Protein AF-A0A922P2Q8-F1 (afdb_monomer)

Foldseek 3Di:
DDDDDDDDDDDDPDDDDPVLVVQLVVLLVVLVVVLVVQLVVLCVVQPPDHDPVSVVVNLVSLLSSQQSNLCSVCVVPDDPRSVVSSVVSSVVSSPPDPPD

Organism: NCBI:txid1509405

Sequence (100 aa):
MKRTVICAFVVLSGASIGYADDQQTACLSSALDTHLAATTKLFDAAGPLMSPDAQMTRRRLDEKYCLAVTECGLTDQTGDARAMMASALFSSCLKKKDTE

Solvent-accessible surface area (backbone atoms only — not comparable to full-atom values): 6075 Å² total; per-residue (Å²): 133,90,81,90,82,83,81,82,80,89,81,77,93,82,86,88,85,63,65,68,64,54,51,36,51,52,43,43,52,54,36,51,53,52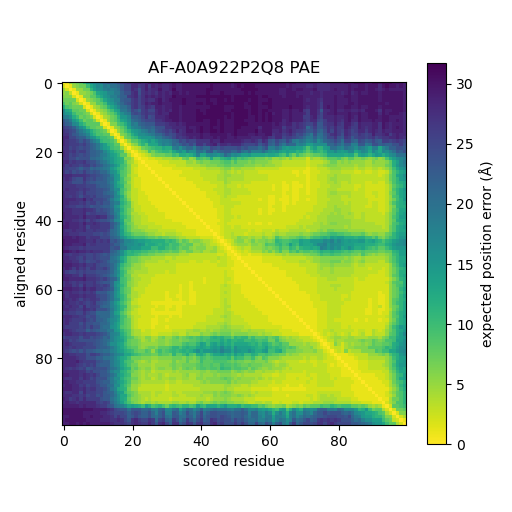,40,50,56,52,49,51,53,46,41,74,72,44,44,97,67,60,48,73,68,50,49,52,51,50,52,54,46,54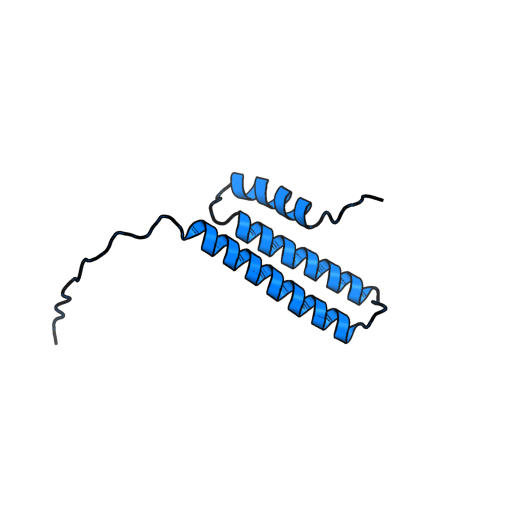,51,53,33,24,50,46,46,29,52,38,76,36,73,92,47,61,69,70,64,31,60,60,48,40,56,52,45,30,51,57,59,68,56,68,73,91,76,127

Secondary structure (DSSP, 8-state):
----------------SSHHHHHHHHHHHHHHHHHHHHHHHHHHHH-SS--HHHHHHHHHHHHHHHHHHHHHHTTT--HHHHHHHHHHHHHHHH------

pLDDT: mean 78.85, std 19.08, range [35.88, 97.0]

Radius of gyration: 21.37 Å; Cα contacts (8 Å, |Δi|>4): 41; chains: 1; bounding box: 48×63×47 Å

Mean predicted aligned error: 11.91 Å

Structure (mmCIF, N/CA/C/O backbone):
data_AF-A0A922P2Q8-F1
#
_entry.id   AF-A0A922P2Q8-F1
#
loop_
_atom_site.group_PDB
_atom_site.id
_atom_site.type_symbol
_atom_site.label_atom_id
_atom_site.label_alt_id
_atom_site.label_comp_id
_atom_site.label_asym_id
_atom_site.label_entity_id
_atom_site.label_seq_id
_atom_site.pdbx_PDB_ins_code
_atom_site.Cartn_x
_atom_site.Cartn_y
_atom_site.Cartn_z
_atom_site.occupancy
_atom_site.B_iso_or_equiv
_atom_site.auth_seq_id
_atom_site.auth_comp_id
_atom_site.auth_asym_id
_atom_site.auth_atom_id
_atom_site.pdbx_PDB_model_num
ATOM 1 N N . MET A 1 1 ? 29.962 -44.866 -11.475 1.00 41.25 1 MET A N 1
ATOM 2 C CA . MET A 1 1 ? 30.432 -43.466 -11.613 1.00 41.25 1 MET A CA 1
ATOM 3 C C . MET A 1 1 ? 30.424 -43.084 -13.089 1.00 41.25 1 MET A C 1
ATOM 5 O O . MET A 1 1 ? 30.982 -43.855 -13.855 1.00 41.25 1 MET A O 1
ATOM 9 N N . LYS A 1 2 ? 29.890 -41.890 -13.426 1.00 37.19 2 LYS A N 1
ATOM 10 C CA . LYS A 1 2 ? 29.888 -41.208 -14.752 1.00 37.19 2 LYS A CA 1
ATOM 11 C C . LYS A 1 2 ? 28.961 -41.850 -15.811 1.00 37.19 2 LYS A C 1
ATOM 13 O O . LYS A 1 2 ? 28.965 -43.058 -15.936 1.00 37.19 2 LYS A O 1
ATOM 18 N N . ARG A 1 3 ? 28.169 -41.142 -16.624 1.00 45.03 3 ARG A N 1
ATOM 19 C CA . ARG A 1 3 ? 27.898 -39.708 -16.831 1.00 45.03 3 ARG A CA 1
ATOM 20 C C . ARG A 1 3 ? 26.549 -39.576 -17.557 1.00 45.03 3 ARG A C 1
ATOM 22 O O . ARG A 1 3 ? 26.196 -40.403 -18.385 1.00 45.03 3 ARG A O 1
ATOM 29 N N . THR A 1 4 ? 25.865 -38.502 -17.207 1.00 46.44 4 THR A N 1
ATOM 30 C CA . THR A 1 4 ? 24.680 -37.871 -17.787 1.00 46.44 4 THR A CA 1
ATOM 31 C C . THR A 1 4 ? 24.682 -37.821 -19.320 1.00 46.44 4 THR A C 1
ATOM 33 O O . THR A 1 4 ? 25.690 -37.438 -19.911 1.00 46.44 4 THR A O 1
ATOM 36 N N . VAL A 1 5 ? 23.529 -38.076 -19.945 1.00 51.62 5 VAL A N 1
ATOM 37 C CA . VAL A 1 5 ? 23.193 -37.550 -21.278 1.00 51.62 5 VAL A CA 1
ATOM 38 C C . VAL A 1 5 ? 21.851 -36.834 -21.151 1.00 51.62 5 VAL A C 1
ATOM 40 O O . VAL A 1 5 ? 20.804 -37.455 -21.006 1.00 51.62 5 VAL A O 1
ATOM 43 N N . ILE A 1 6 ? 21.926 -35.505 -21.115 1.00 53.81 6 ILE A N 1
ATOM 44 C CA . ILE A 1 6 ? 20.789 -34.588 -21.153 1.00 53.81 6 ILE A CA 1
ATOM 45 C C . ILE A 1 6 ? 20.450 -34.415 -22.633 1.00 53.81 6 ILE A C 1
ATOM 47 O O . ILE A 1 6 ? 21.199 -33.765 -23.361 1.00 53.81 6 ILE A O 1
ATOM 51 N N . CYS A 1 7 ? 19.353 -35.013 -23.094 1.00 47.38 7 CYS A N 1
ATOM 52 C CA . CYS A 1 7 ? 18.798 -34.688 -24.404 1.00 47.38 7 CYS A CA 1
ATOM 53 C C . CYS A 1 7 ? 17.940 -33.433 -24.264 1.00 47.38 7 CYS A C 1
ATOM 55 O O . CYS A 1 7 ? 16.836 -33.460 -23.725 1.00 47.38 7 CYS A O 1
ATOM 57 N N . ALA A 1 8 ? 18.509 -32.329 -24.737 1.00 49.00 8 ALA A N 1
ATOM 58 C CA . ALA A 1 8 ? 17.835 -31.069 -24.964 1.00 49.00 8 ALA A CA 1
ATOM 59 C C . ALA A 1 8 ? 16.589 -31.272 -25.841 1.00 49.00 8 ALA A C 1
ATOM 61 O O . ALA A 1 8 ? 16.701 -31.671 -26.998 1.00 49.00 8 ALA A O 1
ATOM 62 N N . PHE A 1 9 ? 15.418 -30.942 -25.300 1.00 50.03 9 PHE A N 1
ATOM 63 C CA . PHE A 1 9 ? 14.265 -30.561 -26.105 1.00 50.03 9 PHE A CA 1
ATOM 64 C C . PHE A 1 9 ? 14.208 -29.036 -26.132 1.00 50.03 9 PHE A C 1
ATOM 66 O O . PHE A 1 9 ? 13.758 -28.386 -25.193 1.00 50.03 9 PHE A O 1
ATOM 73 N N . VAL A 1 10 ? 14.724 -28.476 -27.222 1.00 54.72 10 VAL A N 1
ATOM 74 C CA . VAL A 1 10 ? 14.396 -27.126 -27.674 1.00 54.72 10 VAL A CA 1
ATOM 75 C C . VAL A 1 10 ? 13.028 -27.218 -28.331 1.00 54.72 10 VAL A C 1
ATOM 77 O O . VAL A 1 10 ? 12.951 -27.738 -29.437 1.00 54.72 10 VAL A O 1
ATOM 80 N N . VAL A 1 11 ? 11.966 -26.721 -27.693 1.00 51.91 11 VAL A N 1
ATOM 81 C CA . VAL A 1 11 ? 10.767 -26.284 -28.423 1.00 51.91 11 VAL A CA 1
ATOM 82 C C . VAL A 1 11 ? 10.060 -25.150 -27.665 1.00 51.91 11 VAL A C 1
ATOM 84 O O . VAL A 1 11 ? 9.780 -25.268 -26.476 1.00 51.91 11 VAL A O 1
ATOM 87 N N . LEU A 1 12 ? 9.731 -24.101 -28.427 1.00 45.91 12 LEU A N 1
ATOM 88 C CA . LEU A 1 12 ? 8.821 -22.980 -28.155 1.00 45.91 12 LEU A CA 1
ATOM 89 C C . LEU A 1 12 ? 9.366 -21.760 -27.399 1.00 45.91 12 LEU A C 1
ATOM 91 O O . LEU A 1 12 ? 8.872 -21.347 -26.355 1.00 45.91 12 LEU A O 1
ATOM 95 N N . SER A 1 13 ? 10.268 -21.054 -28.079 1.00 54.47 13 SER A N 1
ATOM 96 C CA . SER A 1 13 ? 10.176 -19.595 -28.177 1.00 54.47 13 SER A CA 1
ATOM 97 C C . SER A 1 13 ? 8.818 -19.229 -28.800 1.00 54.47 13 SER A C 1
ATOM 99 O O . SER A 1 13 ? 8.596 -19.525 -29.973 1.00 54.47 13 SER A O 1
ATOM 101 N N . GLY A 1 14 ? 7.898 -18.628 -28.039 1.00 46.94 14 GLY A N 1
ATOM 102 C CA . GLY A 1 14 ? 6.617 -18.191 -28.607 1.00 46.94 14 GLY A CA 1
ATOM 103 C C . GLY A 1 14 ? 5.494 -17.874 -27.621 1.00 46.94 14 GLY A C 1
ATOM 104 O O . GLY A 1 14 ? 4.391 -18.355 -27.830 1.00 46.94 14 GLY A O 1
ATOM 105 N N . ALA A 1 15 ? 5.745 -17.085 -26.573 1.00 45.84 15 ALA A N 1
ATOM 106 C CA . ALA A 1 15 ? 4.692 -16.365 -25.843 1.00 45.84 15 ALA A CA 1
ATOM 107 C C . ALA A 1 15 ? 5.325 -15.272 -24.970 1.00 45.84 15 ALA A C 1
ATOM 109 O O . ALA A 1 15 ? 5.452 -15.411 -23.761 1.00 45.84 15 ALA A O 1
ATOM 110 N N . SER A 1 16 ? 5.787 -14.183 -25.573 1.00 46.66 16 SER A N 1
ATOM 111 C CA . SER A 1 16 ? 6.266 -13.019 -24.816 1.00 46.66 16 SER A CA 1
ATOM 112 C C . SER A 1 16 ? 5.638 -11.746 -25.364 1.00 46.66 16 SER A C 1
ATOM 114 O O . SER A 1 16 ? 6.342 -10.824 -25.752 1.00 46.66 16 SER A O 1
ATOM 116 N N . ILE A 1 17 ? 4.305 -11.733 -25.461 1.00 50.59 17 ILE A N 1
ATOM 117 C CA . ILE A 1 17 ? 3.497 -10.538 -25.734 1.00 50.59 17 ILE A CA 1
ATOM 118 C C . ILE A 1 17 ? 2.174 -10.720 -24.964 1.00 50.59 17 ILE A C 1
ATOM 120 O O . ILE A 1 17 ? 1.214 -11.258 -25.502 1.00 50.59 17 ILE A O 1
ATOM 124 N N . GLY A 1 18 ? 2.165 -10.400 -23.665 1.00 44.53 18 GLY A N 1
ATOM 125 C CA . GLY A 1 18 ? 0.968 -10.496 -22.805 1.00 44.53 18 GLY A CA 1
ATOM 126 C C . GLY A 1 18 ? 1.250 -10.522 -21.295 1.00 44.53 18 GLY A C 1
ATOM 127 O O . GLY A 1 18 ? 0.480 -9.985 -20.516 1.00 44.53 18 GLY A O 1
ATOM 128 N N . TYR A 1 19 ? 2.407 -11.046 -20.876 1.00 51.16 19 TYR A N 1
ATOM 129 C CA . TYR A 1 19 ? 2.705 -11.301 -19.456 1.00 51.16 19 TYR A CA 1
ATOM 130 C C . TYR A 1 19 ? 2.889 -10.061 -18.563 1.00 51.16 19 TYR A C 1
ATOM 132 O O . TYR A 1 19 ? 2.704 -10.171 -17.354 1.00 51.16 19 TYR A O 1
ATOM 140 N N . ALA A 1 20 ? 3.264 -8.903 -19.115 1.00 55.97 20 ALA A N 1
ATOM 141 C CA . ALA A 1 20 ? 3.526 -7.707 -18.306 1.00 55.97 20 ALA A CA 1
ATOM 142 C C . ALA A 1 20 ? 2.234 -7.108 -17.718 1.00 55.97 20 ALA A C 1
ATOM 144 O O . ALA A 1 20 ? 2.195 -6.756 -16.539 1.00 55.97 20 ALA A O 1
ATOM 145 N N . ASP A 1 21 ? 1.162 -7.070 -18.515 1.00 62.28 21 ASP A N 1
ATOM 146 C CA . ASP A 1 21 ? -0.140 -6.529 -18.103 1.00 62.28 21 ASP A CA 1
ATOM 147 C C . ASP A 1 21 ? -0.837 -7.458 -17.094 1.00 62.28 21 ASP A C 1
ATOM 149 O O . ASP A 1 21 ? -1.348 -7.012 -16.064 1.00 62.28 21 ASP A O 1
ATOM 153 N N . ASP A 1 22 ? -0.741 -8.774 -17.317 1.00 73.88 22 ASP A N 1
ATOM 154 C CA . ASP A 1 22 ? -1.264 -9.792 -16.401 1.00 73.88 22 ASP A CA 1
ATOM 155 C C . ASP A 1 22 ? -0.529 -9.787 -15.051 1.00 73.88 22 ASP A C 1
ATOM 157 O O . ASP A 1 22 ? -1.156 -9.900 -13.994 1.00 73.88 22 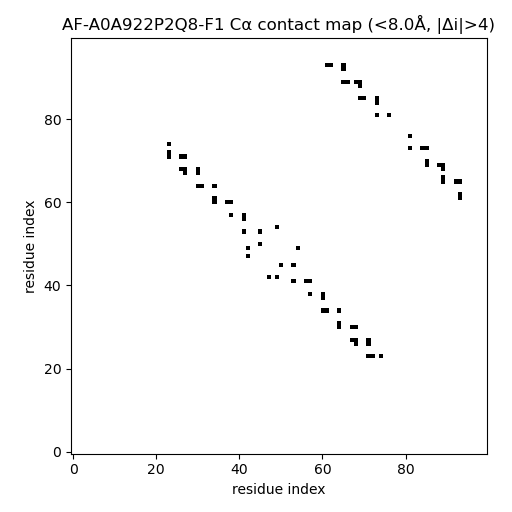ASP A O 1
ATOM 161 N N . GLN A 1 23 ? 0.799 -9.620 -15.053 1.00 79.25 23 GLN A N 1
ATOM 162 C CA . GLN A 1 23 ? 1.595 -9.579 -13.825 1.00 79.25 23 GLN A CA 1
ATOM 163 C C . GLN A 1 23 ? 1.330 -8.306 -13.015 1.00 79.25 23 GLN A C 1
ATOM 165 O O . GLN A 1 23 ? 1.193 -8.373 -11.790 1.00 79.25 23 GLN A O 1
ATOM 170 N N . GLN A 1 24 ? 1.226 -7.153 -13.680 1.00 83.62 24 GLN A N 1
ATOM 171 C CA . GLN A 1 24 ? 0.880 -5.898 -13.020 1.00 83.62 24 GLN A CA 1
ATOM 172 C C . GLN A 1 24 ? -0.537 -5.958 -12.434 1.00 83.62 24 GLN A C 1
ATOM 174 O O . GLN A 1 24 ? -0.742 -5.581 -11.278 1.00 83.62 24 GLN A O 1
ATOM 179 N N . THR A 1 25 ? -1.497 -6.502 -13.187 1.00 86.19 25 THR A N 1
ATOM 180 C CA . THR A 1 25 ? -2.880 -6.694 -12.730 1.00 86.19 25 THR A CA 1
ATOM 181 C C . THR A 1 25 ? -2.949 -7.635 -11.528 1.00 86.19 25 THR A C 1
ATOM 183 O O . THR A 1 25 ? -3.585 -7.298 -10.529 1.00 86.19 25 THR A O 1
A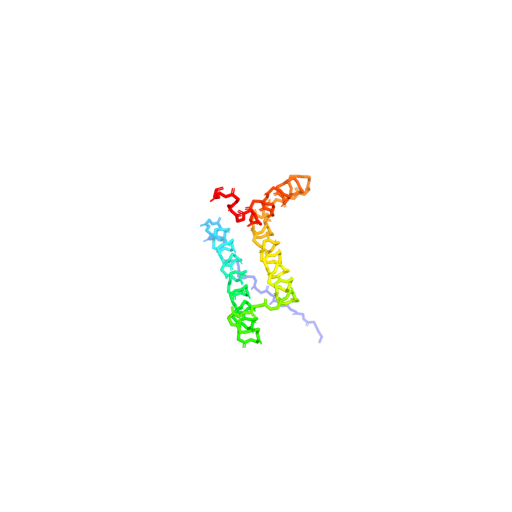TOM 186 N N . ALA A 1 26 ? -2.240 -8.767 -11.564 1.00 90.44 26 ALA A N 1
ATOM 187 C CA . ALA A 1 26 ? -2.173 -9.708 -10.445 1.00 90.44 26 ALA A CA 1
ATOM 188 C C . ALA A 1 26 ? -1.503 -9.106 -9.195 1.00 90.44 26 ALA A C 1
ATOM 190 O O . ALA A 1 26 ? -1.916 -9.371 -8.064 1.00 90.44 26 ALA A O 1
ATOM 191 N N . CYS A 1 27 ? -0.481 -8.266 -9.380 1.00 92.25 27 CYS A N 1
ATOM 192 C CA . CYS A 1 27 ? 0.162 -7.543 -8.285 1.00 92.25 27 CYS A CA 1
ATOM 193 C C . CYS A 1 27 ? -0.823 -6.571 -7.614 1.00 92.25 27 CYS A C 1
ATOM 195 O O . CYS A 1 27 ? -0.975 -6.579 -6.389 1.00 92.25 27 CYS A O 1
ATOM 197 N N . LEU A 1 28 ? -1.547 -5.781 -8.416 1.00 91.06 28 LEU A N 1
ATOM 198 C CA . LEU A 1 28 ? -2.546 -4.831 -7.925 1.00 91.06 28 LEU A CA 1
ATOM 199 C C . LEU A 1 28 ? -3.713 -5.531 -7.219 1.00 91.06 28 LEU A C 1
ATOM 201 O O . LEU A 1 28 ? -4.117 -5.091 -6.141 1.00 91.06 28 LEU A O 1
ATOM 205 N N . SER A 1 29 ? -4.227 -6.632 -7.777 1.00 93.62 29 SER A N 1
ATOM 206 C CA . SER A 1 29 ? -5.310 -7.394 -7.148 1.00 93.62 29 SER A CA 1
ATOM 207 C C . SER A 1 29 ? -4.871 -7.978 -5.806 1.00 93.62 29 SER A C 1
ATOM 209 O O . SER A 1 29 ? -5.571 -7.822 -4.810 1.00 93.62 29 SER A O 1
ATOM 211 N N . SER A 1 30 ? -3.664 -8.549 -5.733 1.00 95.31 30 SER A N 1
ATOM 212 C CA . SER A 1 30 ? -3.106 -9.071 -4.482 1.00 95.31 30 SER A CA 1
ATOM 213 C C . SER A 1 30 ? -2.923 -7.979 -3.420 1.00 95.31 30 SER A C 1
ATOM 215 O O . SER A 1 30 ? -3.164 -8.219 -2.230 1.00 95.31 30 SER A O 1
ATOM 217 N N . ALA A 1 31 ? -2.485 -6.781 -3.822 1.00 94.25 31 ALA A N 1
ATOM 218 C CA . ALA A 1 31 ? -2.347 -5.642 -2.917 1.00 94.25 31 ALA A CA 1
ATOM 219 C C . ALA A 1 31 ? -3.711 -5.206 -2.358 1.00 94.25 31 ALA A C 1
ATOM 221 O O . ALA A 1 31 ? -3.840 -4.969 -1.152 1.00 94.25 31 ALA A O 1
ATOM 222 N N . LEU A 1 32 ? -4.734 -5.153 -3.216 1.00 94.69 32 LEU A N 1
ATOM 223 C CA . LEU A 1 32 ? -6.099 -4.806 -2.831 1.00 94.69 32 LEU A CA 1
ATOM 224 C C . LEU A 1 32 ? -6.706 -5.845 -1.883 1.00 94.69 32 LEU A C 1
ATOM 226 O O . LEU A 1 32 ? -7.213 -5.470 -0.827 1.00 94.69 32 LEU A O 1
ATOM 230 N N . ASP A 1 33 ? -6.600 -7.134 -2.202 1.00 96.56 33 ASP A N 1
ATOM 231 C CA . ASP A 1 33 ? -7.130 -8.218 -1.366 1.00 96.56 33 ASP A CA 1
ATOM 232 C C . ASP A 1 33 ? -6.500 -8.208 0.030 1.00 96.56 33 ASP A C 1
ATOM 234 O O . ASP A 1 33 ? -7.192 -8.315 1.047 1.00 96.56 33 ASP A O 1
ATOM 238 N N . THR A 1 34 ? -5.182 -7.997 0.098 1.00 95.81 34 THR A N 1
ATOM 239 C CA . THR A 1 34 ? -4.455 -7.881 1.369 1.00 95.81 34 THR A CA 1
ATOM 240 C C . THR A 1 34 ? -4.943 -6.682 2.183 1.00 95.81 34 THR A C 1
ATOM 242 O O . THR A 1 34 ? -5.163 -6.794 3.394 1.00 95.81 34 THR A O 1
ATOM 245 N N . HIS A 1 35 ? -5.138 -5.534 1.529 1.00 95.56 35 HIS A N 1
ATOM 246 C CA . HIS A 1 35 ? -5.630 -4.323 2.176 1.00 95.56 35 HIS A CA 1
ATOM 247 C C . HIS A 1 35 ? -7.064 -4.484 2.692 1.00 95.56 35 HIS A C 1
ATOM 249 O O . HIS A 1 35 ? -7.344 -4.122 3.838 1.00 95.56 35 HIS A O 1
ATOM 255 N N . LEU A 1 36 ? -7.958 -5.069 1.890 1.00 95.62 36 LEU A N 1
ATOM 256 C CA . LEU A 1 36 ? -9.336 -5.356 2.284 1.00 95.62 36 LEU A CA 1
ATOM 257 C C . LEU A 1 36 ? -9.373 -6.322 3.466 1.00 95.62 36 LEU A C 1
ATOM 259 O O . LEU A 1 36 ? -10.000 -6.016 4.475 1.00 95.62 36 LEU A O 1
ATOM 263 N N . ALA A 1 37 ? -8.634 -7.432 3.405 1.00 97.00 37 ALA A N 1
ATOM 264 C CA . ALA A 1 37 ? -8.590 -8.406 4.490 1.00 97.00 37 ALA A CA 1
ATOM 265 C C . ALA A 1 37 ? -8.097 -7.790 5.812 1.00 97.00 37 ALA A C 1
ATOM 267 O O . ALA A 1 37 ? -8.650 -8.069 6.878 1.00 97.00 37 ALA A O 1
ATOM 268 N N . ALA A 1 38 ? -7.069 -6.938 5.764 1.00 94.19 38 ALA A N 1
ATOM 269 C CA . ALA A 1 38 ? -6.555 -6.250 6.948 1.00 94.19 38 ALA A CA 1
ATOM 270 C C . ALA A 1 38 ? -7.529 -5.184 7.476 1.00 94.19 38 ALA A C 1
ATOM 272 O O . ALA A 1 38 ? -7.692 -5.037 8.687 1.00 94.19 38 ALA A O 1
ATOM 273 N N . THR A 1 39 ? -8.195 -4.466 6.573 1.00 92.69 39 THR A N 1
ATOM 274 C CA . THR A 1 39 ? -9.165 -3.424 6.917 1.00 92.69 39 THR A CA 1
ATOM 275 C C . THR A 1 39 ? -10.423 -4.018 7.542 1.00 92.69 39 THR A C 1
ATOM 277 O O . THR A 1 39 ? -10.871 -3.517 8.570 1.00 92.69 39 THR A O 1
ATOM 280 N N . THR A 1 40 ? -10.952 -5.118 7.000 1.00 93.56 40 THR A N 1
ATOM 281 C CA . THR A 1 40 ? -12.089 -5.842 7.588 1.00 93.56 40 THR A CA 1
ATOM 282 C C . THR A 1 40 ? -11.757 -6.328 8.994 1.00 93.56 40 THR A C 1
ATOM 284 O O . THR A 1 40 ? -12.492 -6.025 9.924 1.00 93.56 40 THR A O 1
ATOM 287 N N . LYS A 1 41 ? -10.587 -6.953 9.194 1.00 94.19 41 LYS A N 1
ATOM 288 C CA . LYS A 1 41 ? -10.130 -7.361 10.536 1.00 94.19 41 LYS A CA 1
ATOM 289 C C . LYS A 1 41 ? -10.037 -6.189 11.512 1.00 94.19 41 LYS A C 1
ATOM 291 O O . LYS A 1 41 ? -10.367 -6.337 12.685 1.00 94.19 41 LYS A O 1
ATOM 296 N N . LEU A 1 42 ? -9.566 -5.033 11.043 1.00 92.44 42 LEU A N 1
ATOM 297 C CA . LEU A 1 42 ? -9.497 -3.831 11.865 1.00 92.44 42 LEU A CA 1
ATOM 298 C C . LEU A 1 42 ? -10.898 -3.336 12.248 1.00 92.44 42 LEU A C 1
ATOM 300 O O . LEU A 1 42 ? -11.097 -2.953 13.396 1.00 92.44 42 LEU A O 1
ATOM 304 N N . PHE A 1 43 ? -11.859 -3.353 11.325 1.00 91.25 43 PHE A N 1
ATOM 305 C CA . PHE A 1 43 ? -13.245 -2.978 11.612 1.00 91.25 43 PHE A CA 1
ATOM 306 C C . PHE A 1 43 ? -13.942 -3.959 12.553 1.00 91.25 43 PHE A C 1
ATOM 308 O O . PHE A 1 43 ? -14.626 -3.516 13.472 1.00 91.25 43 PHE A O 1
ATOM 315 N N . ASP A 1 44 ? -13.717 -5.260 12.383 1.00 92.25 44 ASP A N 1
ATOM 316 C CA . ASP A 1 44 ? -14.262 -6.292 13.269 1.00 92.25 44 ASP A CA 1
ATOM 317 C C . ASP A 1 44 ? -13.737 -6.128 14.704 1.00 92.25 44 ASP A C 1
ATOM 319 O O . ASP A 1 44 ? -14.473 -6.326 15.668 1.00 92.25 44 ASP A O 1
ATOM 323 N N . ALA A 1 45 ? -12.469 -5.727 14.856 1.00 90.12 45 ALA A N 1
ATOM 324 C CA . ALA A 1 45 ? -11.839 -5.521 16.158 1.00 90.12 45 ALA A CA 1
ATOM 325 C C . ALA A 1 45 ? -12.159 -4.157 16.796 1.00 90.12 45 ALA A C 1
ATOM 327 O O . ALA A 1 45 ? -12.332 -4.071 18.010 1.00 90.12 45 ALA A O 1
ATOM 328 N N . ALA A 1 46 ? -12.194 -3.082 16.004 1.00 88.12 46 ALA A N 1
ATOM 329 C CA . ALA A 1 46 ? -12.376 -1.715 16.499 1.00 88.12 46 ALA A CA 1
ATOM 330 C C . ALA A 1 46 ? -13.853 -1.298 16.604 1.00 88.12 46 ALA A C 1
ATOM 332 O O . ALA A 1 46 ? -14.168 -0.345 17.315 1.00 88.12 46 ALA A O 1
ATO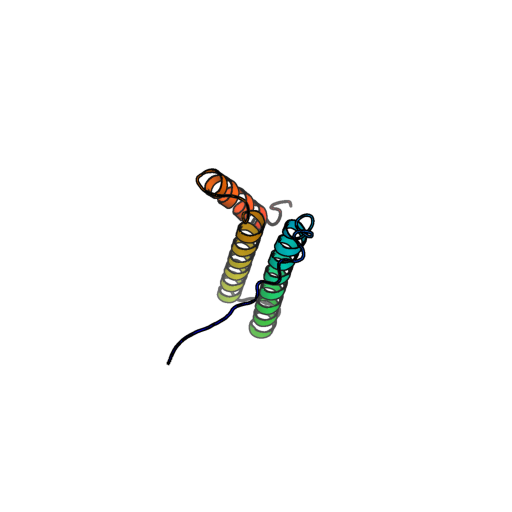M 333 N N . GLY A 1 47 ? -14.754 -1.991 15.904 1.00 79.81 47 GLY A N 1
ATOM 334 C CA . GLY A 1 47 ? -16.160 -1.625 15.799 1.00 79.81 47 GLY A CA 1
ATOM 335 C C . GLY A 1 47 ? -16.409 -0.382 14.926 1.00 79.81 47 GLY A C 1
ATOM 336 O O . GLY A 1 47 ? -15.493 0.165 14.306 1.00 79.81 47 GLY A O 1
ATOM 337 N N . PRO A 1 48 ? -17.670 0.088 14.859 1.00 75.31 48 PRO A N 1
ATOM 338 C CA . PRO A 1 48 ? -18.061 1.222 14.015 1.00 75.31 48 PRO A CA 1
ATOM 339 C C . PRO A 1 48 ? -17.492 2.570 14.486 1.00 75.31 48 PRO A C 1
ATOM 341 O O . PRO A 1 48 ? -17.377 3.496 13.685 1.00 75.31 48 PRO A O 1
ATOM 344 N N . LEU A 1 49 ? -17.111 2.689 15.762 1.00 82.38 49 LEU A N 1
ATOM 345 C CA . LEU A 1 49 ? -16.456 3.873 16.320 1.00 82.38 49 LEU A CA 1
ATOM 346 C C . LEU A 1 49 ? -14.975 3.573 16.565 1.00 82.38 49 LEU A C 1
ATOM 348 O O . LEU A 1 49 ? -14.593 3.048 17.607 1.00 82.38 49 LEU A O 1
ATOM 352 N N . MET A 1 50 ? -14.134 3.921 15.590 1.00 85.44 50 MET A N 1
ATOM 353 C CA . MET A 1 50 ? -12.692 3.695 15.675 1.00 85.44 50 MET A CA 1
ATOM 354 C C . MET A 1 50 ? -12.031 4.626 16.698 1.00 85.44 50 MET A C 1
ATOM 356 O O . MET A 1 50 ? -12.052 5.852 16.552 1.00 85.44 50 MET A O 1
ATOM 360 N N . SER A 1 51 ? -11.360 4.034 17.689 1.00 91.44 51 SER A N 1
ATOM 361 C CA . SER A 1 51 ? -10.461 4.759 18.592 1.00 91.44 51 SER A CA 1
ATOM 362 C C . SER A 1 51 ? -9.328 5.461 17.818 1.00 91.44 51 SER A C 1
ATOM 364 O O . SER A 1 51 ? -9.028 5.079 16.681 1.00 91.44 51 SER A O 1
ATOM 366 N N . PRO A 1 52 ? -8.650 6.462 18.410 1.00 91.69 52 PRO A N 1
ATOM 367 C CA . PRO A 1 52 ? -7.493 7.103 17.779 1.00 91.69 52 PRO A CA 1
ATOM 368 C C . PRO A 1 52 ? -6.413 6.104 17.331 1.00 91.69 52 PRO A C 1
ATOM 370 O O . PRO A 1 52 ? -5.892 6.212 16.221 1.00 91.69 52 PRO A O 1
ATOM 373 N N . ASP A 1 53 ? -6.141 5.072 18.133 1.00 91.88 53 ASP A N 1
ATOM 374 C CA . ASP A 1 53 ? -5.170 4.025 17.789 1.00 91.88 53 ASP A CA 1
ATOM 375 C C . ASP A 1 53 ? -5.629 3.169 16.600 1.00 91.88 53 ASP A C 1
ATOM 377 O O . ASP A 1 53 ? -4.831 2.817 15.722 1.00 91.88 53 ASP A O 1
ATOM 381 N N . ALA A 1 54 ? -6.928 2.869 16.517 1.00 91.56 54 ALA A N 1
ATOM 382 C CA . ALA A 1 54 ? -7.504 2.175 15.370 1.00 91.56 54 ALA A CA 1
ATOM 383 C C . ALA A 1 54 ? -7.437 3.039 14.100 1.00 91.56 54 ALA A C 1
ATOM 385 O O . ALA A 1 54 ? -7.124 2.525 13.028 1.00 91.56 54 ALA A O 1
ATOM 386 N N . GLN A 1 55 ? -7.636 4.355 14.209 1.00 91.12 55 GLN A N 1
ATOM 387 C CA . GLN A 1 55 ? -7.471 5.285 13.085 1.00 91.12 55 GLN A CA 1
ATOM 388 C C . GLN A 1 55 ? -6.013 5.376 12.618 1.00 91.12 55 GLN A C 1
ATOM 390 O O . GLN A 1 55 ? -5.747 5.375 11.416 1.00 91.12 55 GLN A O 1
ATOM 395 N N . MET A 1 56 ? -5.050 5.385 13.542 1.00 93.81 56 MET A N 1
ATOM 396 C CA . MET A 1 56 ? -3.628 5.313 13.194 1.00 93.81 56 MET A CA 1
ATOM 397 C C . MET A 1 56 ? -3.280 3.985 12.519 1.00 93.81 56 MET A C 1
ATOM 399 O O . MET A 1 56 ? -2.526 3.956 11.546 1.00 93.81 56 MET A O 1
ATOM 403 N N . THR A 1 57 ? -3.868 2.884 12.986 1.00 94.06 57 THR A N 1
ATOM 404 C CA . THR A 1 57 ? -3.709 1.569 12.356 1.00 94.06 57 THR A CA 1
ATOM 405 C C . THR A 1 57 ? -4.298 1.559 10.946 1.00 94.06 57 THR A C 1
ATOM 407 O O . THR A 1 57 ? -3.635 1.096 10.021 1.00 94.06 57 THR A O 1
ATOM 410 N N . ARG A 1 58 ? -5.484 2.150 10.751 1.00 92.44 58 ARG A N 1
ATOM 411 C CA . ARG A 1 58 ? -6.109 2.351 9.436 1.00 92.44 58 ARG A CA 1
ATOM 412 C C . ARG A 1 58 ? -5.189 3.138 8.500 1.00 92.44 58 ARG A C 1
ATOM 414 O O . ARG A 1 58 ? -4.934 2.678 7.396 1.00 92.44 58 ARG A O 1
ATOM 421 N N . ARG A 1 59 ? -4.633 4.270 8.949 1.00 93.06 59 ARG A N 1
ATOM 422 C CA . ARG A 1 59 ? -3.693 5.072 8.142 1.00 93.06 59 ARG A CA 1
ATOM 423 C C . ARG A 1 59 ? -2.466 4.273 7.711 1.00 93.06 59 ARG A C 1
ATOM 425 O O . ARG A 1 59 ? -2.105 4.300 6.543 1.00 93.06 59 ARG A O 1
ATOM 432 N N . ARG A 1 60 ? -1.873 3.495 8.620 1.00 94.94 60 ARG A N 1
ATOM 433 C CA . ARG A 1 60 ? -0.737 2.618 8.291 1.00 94.94 60 ARG A CA 1
ATOM 434 C C . ARG A 1 60 ? -1.106 1.519 7.290 1.00 94.94 60 ARG A C 1
ATOM 436 O O . ARG A 1 60 ? -0.250 1.089 6.522 1.00 94.94 60 ARG A O 1
ATOM 443 N N . LEU A 1 61 ? -2.348 1.030 7.306 1.00 94.88 61 LEU A N 1
ATOM 444 C CA . LEU A 1 61 ? -2.835 0.082 6.298 1.00 94.88 61 LEU A CA 1
ATOM 445 C C . LEU A 1 61 ? -2.994 0.744 4.925 1.00 94.88 61 LEU A C 1
ATOM 447 O O . LEU A 1 61 ? -2.607 0.129 3.932 1.00 94.88 61 LEU A O 1
ATOM 451 N N . ASP A 1 62 ? -3.511 1.974 4.873 1.00 93.88 62 ASP A N 1
ATOM 452 C CA . ASP A 1 62 ? -3.606 2.770 3.640 1.00 93.88 62 ASP A CA 1
ATOM 453 C C . ASP A 1 62 ? -2.193 3.049 3.071 1.00 93.88 62 ASP A C 1
ATOM 455 O O . ASP A 1 62 ? -1.943 2.821 1.889 1.00 9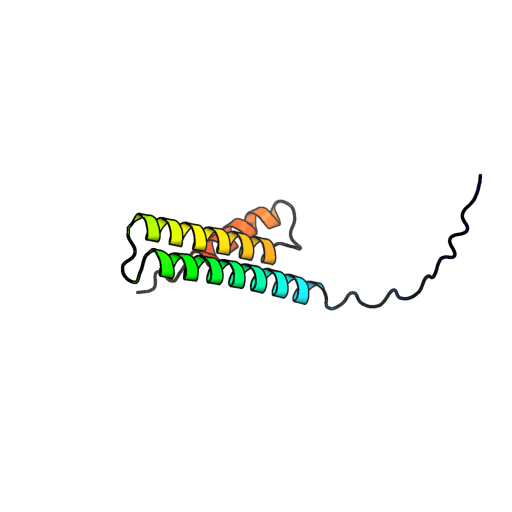3.88 62 ASP A O 1
ATOM 459 N N . GLU A 1 63 ? -1.227 3.436 3.914 1.00 95.06 63 GLU A N 1
ATOM 460 C CA . GLU A 1 63 ? 0.180 3.635 3.520 1.00 95.06 63 GLU A CA 1
ATOM 461 C C 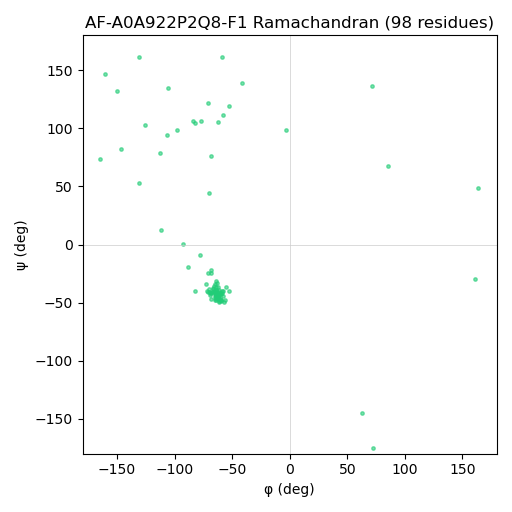. GLU A 1 63 ? 0.813 2.360 2.948 1.00 95.06 63 GLU A C 1
ATOM 463 O O . GLU A 1 63 ? 1.416 2.391 1.876 1.00 95.06 63 GLU A O 1
ATOM 468 N N . LYS A 1 64 ? 0.652 1.216 3.625 1.00 95.75 64 LYS A N 1
ATOM 469 C CA . LYS A 1 64 ? 1.175 -0.072 3.140 1.00 95.75 64 LYS A CA 1
ATOM 470 C C . LYS A 1 64 ? 0.577 -0.473 1.796 1.00 95.75 64 LYS A C 1
ATOM 472 O O . LYS A 1 64 ? 1.300 -0.961 0.932 1.00 95.75 64 LYS A O 1
ATOM 477 N N . TYR A 1 65 ? -0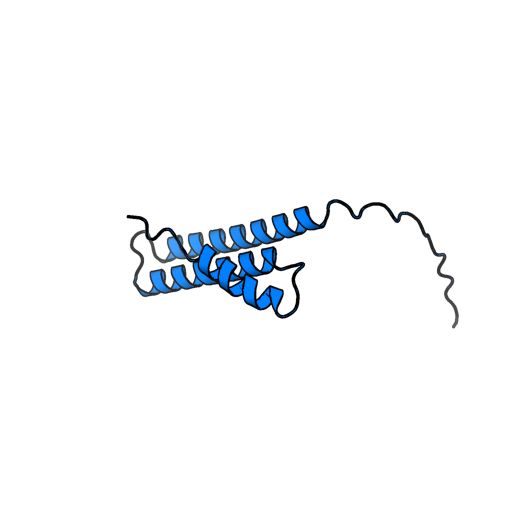.725 -0.265 1.622 1.00 95.31 65 TYR A N 1
ATOM 478 C CA . TYR A 1 65 ? -1.392 -0.512 0.349 1.00 95.31 65 TYR A CA 1
ATOM 479 C C . TYR A 1 65 ? -0.821 0.376 -0.760 1.00 95.31 65 TYR A C 1
ATOM 481 O O . TYR A 1 65 ? -0.450 -0.125 -1.818 1.00 95.31 65 TYR A O 1
ATOM 489 N N . CYS A 1 66 ? -0.663 1.675 -0.501 1.00 94.62 66 CYS A N 1
ATOM 490 C CA . CYS A 1 66 ? -0.107 2.598 -1.483 1.00 94.62 66 CYS A CA 1
ATOM 491 C C . CYS A 1 66 ? 1.351 2.303 -1.842 1.00 94.62 66 CYS A C 1
ATOM 493 O O . CYS A 1 66 ? 1.733 2.485 -3.000 1.00 94.62 66 CYS A O 1
ATOM 495 N N . LEU A 1 67 ? 2.157 1.815 -0.895 1.00 94.69 67 LEU A N 1
ATOM 496 C CA . LEU A 1 67 ? 3.499 1.309 -1.193 1.00 94.69 67 LEU A CA 1
ATOM 497 C C . LEU A 1 67 ? 3.434 0.119 -2.153 1.00 94.69 67 LEU A C 1
ATOM 499 O O . LEU A 1 67 ? 4.091 0.152 -3.188 1.00 94.69 67 LEU A O 1
ATOM 503 N N . ALA A 1 68 ? 2.591 -0.876 -1.867 1.00 93.88 68 ALA A N 1
ATOM 504 C CA . ALA A 1 68 ? 2.447 -2.053 -2.722 1.00 93.88 68 ALA A CA 1
ATOM 505 C C . ALA A 1 68 ? 1.981 -1.686 -4.142 1.00 93.88 68 ALA A C 1
ATOM 507 O O . ALA A 1 68 ? 2.579 -2.122 -5.119 1.00 93.88 68 ALA A O 1
ATOM 508 N N . VAL A 1 69 ? 0.972 -0.817 -4.275 1.00 91.69 69 VAL A N 1
ATOM 509 C CA . VAL A 1 69 ? 0.492 -0.321 -5.580 1.00 91.69 69 VAL A CA 1
ATOM 510 C C . VAL A 1 69 ? 1.594 0.413 -6.344 1.00 91.69 69 VAL A C 1
ATOM 512 O O . VAL A 1 69 ? 1.757 0.215 -7.549 1.00 91.69 69 VAL A O 1
ATOM 515 N N . THR A 1 70 ? 2.371 1.241 -5.645 1.00 92.62 70 THR A N 1
ATOM 516 C CA . THR A 1 70 ? 3.508 1.956 -6.234 1.00 92.62 70 THR A CA 1
ATOM 517 C C . THR A 1 70 ? 4.561 0.978 -6.743 1.00 92.62 70 THR A C 1
ATOM 519 O O . THR A 1 70 ? 5.054 1.133 -7.855 1.00 92.62 70 THR A O 1
ATOM 522 N N . GLU A 1 71 ? 4.884 -0.060 -5.973 1.00 91.81 71 GLU A N 1
ATOM 523 C CA . GLU A 1 71 ? 5.827 -1.095 -6.393 1.00 91.81 71 GLU A CA 1
ATOM 524 C C . GLU A 1 71 ? 5.320 -1.879 -7.607 1.00 91.81 71 GLU A C 1
ATOM 526 O O . GLU A 1 71 ? 6.091 -2.062 -8.549 1.00 91.81 71 GLU A O 1
ATOM 531 N N . CYS A 1 72 ? 4.031 -2.241 -7.639 1.00 90.69 72 CYS A N 1
ATOM 532 C CA . CYS A 1 72 ? 3.407 -2.901 -8.789 1.00 90.69 72 CYS A CA 1
ATOM 533 C C . CYS A 1 72 ? 3.512 -2.060 -10.073 1.00 90.69 72 CYS A C 1
ATOM 535 O O . CYS A 1 72 ? 3.779 -2.597 -11.147 1.00 90.69 72 CYS A O 1
ATOM 537 N N . GLY A 1 73 ? 3.328 -0.738 -9.974 1.00 87.25 73 GLY A N 1
ATOM 538 C CA . GLY A 1 73 ? 3.407 0.185 -11.115 1.00 87.25 73 GLY A CA 1
ATOM 539 C C . GLY A 1 73 ? 4.829 0.541 -11.561 1.00 87.25 73 GLY A C 1
ATOM 540 O O . GLY A 1 73 ? 5.005 1.174 -12.599 1.00 87.25 73 GLY A O 1
ATOM 541 N N . LEU A 1 74 ? 5.848 0.152 -10.791 1.00 89.25 74 LEU A N 1
ATOM 542 C CA . LEU A 1 74 ? 7.256 0.454 -11.066 1.00 89.25 74 LEU A CA 1
ATOM 543 C C . LEU A 1 74 ? 8.077 -0.780 -11.440 1.00 89.25 74 LEU A C 1
ATOM 545 O O . LEU A 1 74 ? 9.307 -0.708 -11.441 1.00 89.25 74 LEU A O 1
ATOM 549 N N . THR A 1 75 ? 7.423 -1.903 -11.733 1.00 82.69 75 THR A N 1
ATOM 550 C CA . THR A 1 75 ? 8.082 -3.185 -12.025 1.00 82.69 75 THR A CA 1
ATOM 551 C C . THR A 1 75 ? 9.092 -3.072 -13.176 1.00 82.69 75 THR A C 1
ATOM 553 O O . THR A 1 75 ? 10.185 -3.624 -13.079 1.00 82.69 75 THR A O 1
ATOM 556 N N . ASP A 1 76 ? 8.793 -2.252 -14.189 1.00 81.38 76 ASP A N 1
ATOM 557 C CA . ASP A 1 76 ? 9.656 -2.043 -15.364 1.00 81.38 76 ASP A CA 1
ATOM 558 C C . ASP A 1 76 ? 10.620 -0.849 -15.230 1.00 81.38 76 ASP A C 1
ATOM 560 O O . ASP A 1 76 ? 11.385 -0.543 -16.146 1.00 81.38 76 ASP A O 1
ATOM 564 N N . GLN A 1 77 ? 10.590 -0.143 -14.096 1.00 80.94 77 GLN A N 1
ATOM 565 C CA . GLN A 1 77 ? 11.356 1.083 -13.874 1.00 80.94 77 GLN A CA 1
ATOM 566 C C . GLN A 1 77 ? 12.542 0.832 -12.942 1.00 80.94 77 GLN A C 1
ATOM 568 O O . GLN A 1 77 ? 12.412 0.234 -11.871 1.00 80.94 77 GLN A O 1
ATOM 573 N N . THR A 1 78 ? 13.711 1.357 -13.313 1.00 82.94 78 THR A N 1
ATOM 574 C CA . THR A 1 78 ? 14.953 1.231 -12.533 1.00 82.94 78 THR A CA 1
ATOM 575 C C . THR A 1 78 ? 15.639 2.588 -12.352 1.00 82.94 78 THR A C 1
ATOM 577 O O . THR A 1 78 ? 15.332 3.554 -13.053 1.00 82.94 78 THR A O 1
ATOM 580 N N . GLY A 1 79 ? 16.544 2.682 -11.372 1.00 84.81 79 GLY A N 1
ATOM 581 C CA . GLY A 1 79 ? 17.357 3.880 -11.134 1.00 84.81 79 GLY A CA 1
ATOM 582 C C . GLY A 1 79 ? 16.552 5.130 -10.761 1.00 84.81 79 GLY A C 1
ATOM 583 O O . GLY A 1 79 ? 15.526 5.053 -10.082 1.00 84.81 79 GLY A O 1
ATOM 584 N N . ASP A 1 80 ? 17.022 6.291 -11.213 1.00 84.44 80 ASP A N 1
ATOM 585 C CA . ASP A 1 80 ? 16.468 7.598 -10.833 1.00 84.44 80 ASP A CA 1
ATOM 586 C C . ASP A 1 80 ? 15.014 7.790 -11.288 1.00 84.44 80 ASP A C 1
ATOM 588 O O . ASP A 1 80 ? 14.207 8.388 -10.573 1.00 84.44 80 ASP A O 1
ATOM 592 N N . ALA A 1 81 ? 14.642 7.209 -12.434 1.00 81.50 81 ALA A N 1
ATOM 593 C CA . ALA A 1 81 ? 13.273 7.235 -12.943 1.00 81.50 81 ALA A CA 1
ATOM 594 C C . ALA A 1 81 ? 12.295 6.553 -11.970 1.00 81.50 81 ALA A C 1
ATOM 596 O O . ALA A 1 81 ? 11.216 7.083 -11.693 1.00 81.50 81 ALA A O 1
ATOM 597 N N . ARG A 1 82 ? 12.701 5.421 -11.375 1.00 87.56 82 ARG A N 1
ATOM 598 C CA . ARG A 1 82 ? 11.923 4.733 -10.336 1.00 87.56 82 ARG A CA 1
ATOM 599 C C . ARG A 1 82 ? 11.746 5.618 -9.106 1.00 87.56 82 ARG A C 1
ATOM 601 O O . ARG A 1 82 ? 10.634 5.721 -8.601 1.00 87.56 82 ARG A O 1
ATOM 608 N N . ALA A 1 83 ? 12.813 6.261 -8.630 1.00 85.00 83 ALA A N 1
ATOM 609 C CA . ALA A 1 83 ? 12.759 7.105 -7.435 1.00 85.00 83 ALA A CA 1
ATOM 610 C C . ALA A 1 83 ? 11.829 8.320 -7.619 1.00 85.00 83 ALA A C 1
ATOM 612 O O . ALA A 1 83 ? 11.025 8.631 -6.733 1.00 85.00 83 ALA A O 1
ATOM 613 N N . MET A 1 84 ? 11.889 8.966 -8.789 1.00 84.12 84 MET A N 1
ATOM 614 C CA . MET A 1 84 ? 11.014 10.091 -9.130 1.00 84.12 84 MET A CA 1
ATOM 615 C C . MET A 1 84 ? 9.543 9.668 -9.213 1.00 84.12 84 MET A C 1
ATOM 617 O O . MET A 1 84 ? 8.677 10.322 -8.629 1.00 84.12 84 MET A O 1
ATOM 621 N N . MET A 1 85 ? 9.251 8.554 -9.891 1.00 86.44 85 MET A N 1
ATOM 622 C CA . MET A 1 85 ? 7.876 8.074 -10.051 1.00 86.44 85 MET A CA 1
ATOM 623 C C . MET A 1 85 ? 7.297 7.480 -8.764 1.00 86.44 85 MET A C 1
ATOM 625 O O . MET A 1 85 ? 6.115 7.681 -8.494 1.00 86.44 85 MET A O 1
ATOM 629 N N . ALA A 1 86 ? 8.113 6.828 -7.928 1.00 89.69 86 ALA A N 1
ATOM 630 C CA . ALA A 1 86 ? 7.669 6.254 -6.657 1.00 89.69 86 ALA A CA 1
ATOM 631 C C . ALA A 1 86 ? 7.024 7.291 -5.745 1.00 89.69 86 ALA A C 1
ATOM 633 O O . ALA A 1 86 ? 5.924 7.078 -5.241 1.00 89.69 86 ALA A O 1
ATOM 634 N N . SER A 1 87 ? 7.670 8.445 -5.585 1.00 86.62 87 SER A N 1
ATOM 635 C CA . SER A 1 87 ? 7.162 9.499 -4.706 1.00 86.62 87 SER A CA 1
ATOM 636 C C . SER A 1 87 ? 5.835 10.075 -5.214 1.00 86.62 87 SER A C 1
ATOM 638 O O . SER A 1 87 ? 4.918 10.314 -4.425 1.00 86.62 87 SER A O 1
ATOM 640 N N . ALA A 1 88 ? 5.710 10.265 -6.532 1.00 86.81 88 ALA A N 1
ATOM 641 C CA . ALA A 1 88 ? 4.500 10.787 -7.160 1.00 86.81 88 ALA A CA 1
ATOM 642 C C . ALA A 1 88 ? 3.327 9.795 -7.072 1.00 86.81 88 ALA A C 1
ATOM 644 O O . ALA A 1 88 ? 2.234 10.182 -6.657 1.00 86.81 88 ALA A O 1
ATOM 645 N N . LEU A 1 89 ? 3.561 8.521 -7.402 1.00 88.38 89 LEU A N 1
ATOM 646 C CA . LEU A 1 89 ? 2.550 7.460 -7.348 1.00 88.38 89 LEU A CA 1
ATOM 647 C C . LEU A 1 89 ? 2.071 7.212 -5.916 1.00 88.38 89 LEU A C 1
ATOM 649 O O . LEU A 1 89 ? 0.865 7.193 -5.667 1.00 88.38 89 LEU A O 1
ATOM 653 N N . PHE A 1 90 ? 3.001 7.121 -4.964 1.00 91.25 90 PHE A N 1
ATOM 654 C CA . PHE A 1 90 ? 2.677 6.940 -3.554 1.00 91.25 90 PHE A CA 1
ATOM 655 C C . PHE A 1 90 ? 1.826 8.097 -3.017 1.00 91.25 90 PHE A C 1
ATOM 657 O O . PHE A 1 90 ? 0.762 7.881 -2.434 1.00 91.25 90 PHE A O 1
ATOM 664 N N . SER A 1 91 ? 2.249 9.339 -3.279 1.00 88.75 91 SER A N 1
ATOM 665 C CA . SER A 1 91 ? 1.522 10.535 -2.838 1.00 88.75 91 SER A CA 1
ATOM 666 C C . SER A 1 91 ? 0.143 10.641 -3.489 1.00 88.75 91 SER A C 1
ATOM 668 O O . SER A 1 91 ? -0.825 11.018 -2.831 1.00 88.75 91 SER A O 1
ATOM 670 N N . SER A 1 92 ? 0.033 10.300 -4.775 1.00 88.00 92 SER A N 1
ATOM 671 C CA . SER A 1 92 ? -1.247 10.291 -5.487 1.00 88.00 92 SER A CA 1
ATOM 672 C C . SER A 1 92 ? -2.199 9.227 -4.945 1.00 88.00 92 SER A C 1
ATOM 674 O O . SER A 1 92 ? -3.399 9.472 -4.897 1.00 88.00 92 SER A O 1
ATOM 676 N N . CYS A 1 93 ? -1.684 8.069 -4.532 1.00 90.0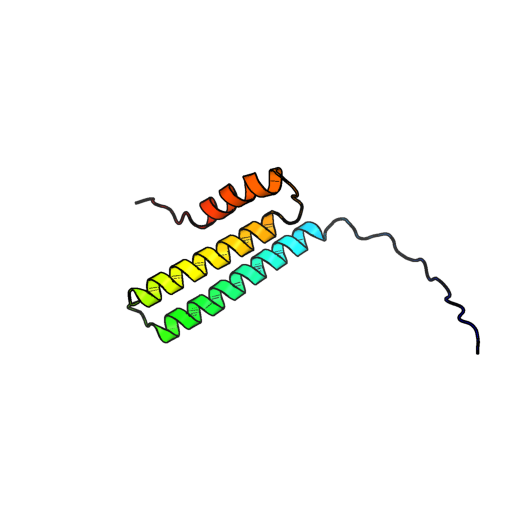6 93 CYS A N 1
ATOM 677 C CA . CYS A 1 93 ? -2.490 7.015 -3.924 1.00 90.06 93 CYS A CA 1
ATOM 678 C C . CYS A 1 93 ? -3.025 7.429 -2.544 1.00 90.06 93 CYS A C 1
ATOM 680 O O . CYS A 1 93 ? -4.196 7.204 -2.240 1.00 90.06 93 CYS A O 1
ATOM 682 N N . LEU A 1 94 ? -2.193 8.084 -1.726 1.00 88.31 94 LEU A N 1
ATOM 683 C CA . LEU A 1 94 ? -2.605 8.569 -0.406 1.00 88.31 94 LEU A CA 1
ATOM 684 C C . LEU A 1 94 ? -3.572 9.752 -0.458 1.00 88.31 94 LEU A C 1
ATOM 686 O O . LEU A 1 94 ? -4.331 9.951 0.493 1.00 88.31 94 LEU A O 1
ATOM 690 N N . LYS A 1 95 ? -3.571 10.529 -1.548 1.00 82.25 95 LYS A N 1
ATOM 691 C CA . LYS A 1 95 ? -4.540 11.607 -1.776 1.00 82.25 95 LYS A CA 1
ATOM 692 C C . LYS A 1 95 ? -5.942 11.033 -2.013 1.00 82.25 95 LYS A C 1
ATOM 694 O O . LYS A 1 95 ? -6.476 11.052 -3.120 1.00 82.25 95 LYS A O 1
ATOM 699 N N . LYS A 1 96 ? -6.601 10.596 -0.939 1.00 57.75 96 LYS A N 1
ATOM 700 C CA . LYS A 1 96 ? -8.062 10.650 -0.852 1.00 57.75 96 LYS A CA 1
ATOM 701 C C . LYS A 1 96 ? -8.435 12.124 -0.928 1.00 57.75 96 LYS A C 1
ATOM 703 O O . LYS A 1 96 ? -8.178 12.844 0.022 1.00 57.75 96 LYS A O 1
ATOM 708 N N . LYS A 1 97 ? -8.955 12.544 -2.086 1.00 42.75 97 LYS A N 1
ATOM 709 C CA . LYS A 1 97 ? -9.659 13.809 -2.338 1.00 42.75 97 LYS A CA 1
ATOM 710 C C . LYS A 1 97 ? -9.849 14.670 -1.075 1.00 42.75 97 LYS A C 1
ATOM 712 O O . LYS A 1 97 ? -10.839 14.506 -0.371 1.00 42.75 97 LYS A O 1
ATOM 717 N N . ASP A 1 98 ? -8.981 15.662 -0.890 1.00 41.94 98 ASP A N 1
ATOM 718 C CA . ASP A 1 98 ? -9.277 16.880 -0.119 1.00 41.94 98 ASP A CA 1
ATOM 719 C C . ASP A 1 98 ? -10.288 17.753 -0.904 1.00 41.94 98 ASP A C 1
ATOM 721 O O . ASP A 1 98 ? -10.077 18.942 -1.114 1.00 41.94 98 ASP A O 1
ATOM 725 N N . THR A 1 99 ? -11.333 17.141 -1.474 1.00 38.25 99 THR A N 1
ATOM 726 C CA . THR A 1 99 ? -12.409 17.843 -2.194 1.00 38.25 99 THR A CA 1
ATOM 727 C C . THR A 1 99 ? -13.691 17.694 -1.394 1.00 38.25 99 THR A C 1
ATOM 729 O O . THR A 1 99 ? -14.535 16.857 -1.707 1.00 38.25 99 THR A O 1
ATOM 732 N N . GLU A 1 100 ? -13.785 18.516 -0.356 1.00 35.88 100 GLU A N 1
ATOM 733 C CA . GLU A 1 100 ? -15.013 19.228 0.002 1.00 35.88 100 GLU A CA 1
ATOM 734 C C . GLU A 1 100 ? -14.737 20.729 -0.106 1.00 35.88 100 GLU A C 1
ATOM 736 O O . GLU A 1 100 ? -13.672 21.165 0.390 1.00 35.88 100 GLU A O 1
#